Protein AF-A0A969EXT4-F1 (afdb_monomer_lite)

Structure (mmCIF, N/CA/C/O backbone):
data_AF-A0A969EXT4-F1
#
_entry.id   AF-A0A969EXT4-F1
#
loop_
_atom_site.group_PDB
_atom_site.id
_atom_site.type_symbol
_atom_site.label_atom_id
_atom_site.label_alt_id
_atom_site.label_comp_id
_atom_site.label_asym_id
_atom_site.label_entity_id
_atom_site.label_seq_id
_atom_site.pdbx_PDB_ins_code
_atom_site.Cartn_x
_atom_site.Cartn_y
_atom_site.Cartn_z
_atom_site.occupancy
_atom_site.B_iso_or_equiv
_atom_site.auth_seq_id
_atom_site.auth_comp_id
_atom_site.auth_asym_id
_atom_site.auth_atom_id
_atom_site.pdbx_PDB_model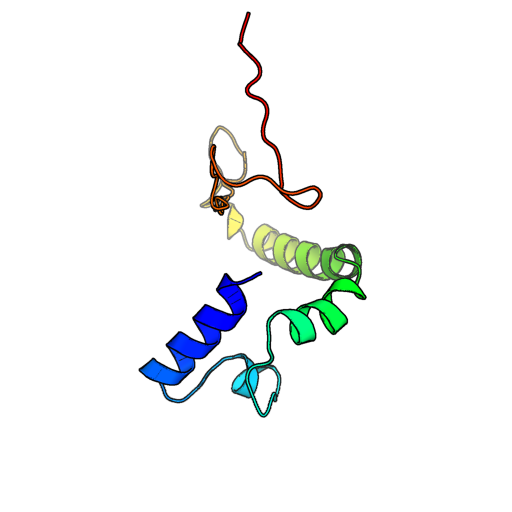_num
ATOM 1 N N . MET A 1 1 ? 5.743 5.773 -8.368 1.00 55.06 1 MET A N 1
ATOM 2 C CA . MET A 1 1 ? 6.259 4.967 -7.244 1.00 55.06 1 MET A CA 1
ATOM 3 C C . MET A 1 1 ? 7.791 5.013 -7.133 1.00 55.06 1 MET A C 1
ATOM 5 O O . MET A 1 1 ? 8.429 3.986 -7.299 1.00 55.06 1 MET A O 1
ATOM 9 N N . PRO A 1 2 ? 8.421 6.160 -6.831 1.00 60.47 2 PRO A N 1
ATOM 10 C CA . PRO A 1 2 ? 9.878 6.210 -6.638 1.00 60.47 2 PRO A CA 1
ATOM 11 C C . PRO A 1 2 ? 10.316 5.630 -5.279 1.00 60.47 2 PRO A C 1
ATOM 13 O O . PRO A 1 2 ? 11.383 5.036 -5.167 1.00 60.47 2 PRO A O 1
ATOM 16 N N . ILE A 1 3 ? 9.463 5.774 -4.259 1.00 70.44 3 ILE A N 1
ATOM 17 C CA . ILE A 1 3 ? 9.794 5.517 -2.849 1.00 70.44 3 ILE A CA 1
ATOM 18 C C . ILE A 1 3 ? 10.070 4.034 -2.577 1.00 70.44 3 ILE A C 1
ATOM 20 O O . ILE A 1 3 ? 11.004 3.714 -1.851 1.00 70.44 3 ILE A O 1
ATOM 24 N N . ILE A 1 4 ? 9.314 3.121 -3.200 1.00 81.31 4 ILE A N 1
ATOM 25 C CA . ILE A 1 4 ? 9.470 1.675 -2.974 1.00 81.31 4 ILE A CA 1
ATOM 26 C C . ILE A 1 4 ? 10.873 1.213 -3.371 1.00 81.31 4 ILE A C 1
ATOM 28 O O . ILE A 1 4 ? 11.546 0.557 -2.580 1.00 81.31 4 ILE A O 1
ATOM 32 N N . LEU A 1 5 ? 11.326 1.559 -4.580 1.00 87.62 5 LEU A N 1
ATOM 33 C CA . LEU A 1 5 ? 12.633 1.124 -5.074 1.00 87.62 5 LEU A CA 1
ATOM 34 C C . LEU A 1 5 ? 13.779 1.799 -4.332 1.00 87.62 5 LEU A C 1
ATOM 36 O O . LEU A 1 5 ? 14.782 1.149 -4.044 1.00 87.62 5 LEU A O 1
ATOM 40 N N . GLU A 1 6 ? 13.625 3.078 -4.000 1.00 87.25 6 GLU A N 1
ATOM 41 C CA . GLU A 1 6 ? 14.651 3.800 -3.259 1.00 87.25 6 GLU A CA 1
ATOM 42 C C . GLU A 1 6 ? 14.834 3.227 -1.852 1.00 87.25 6 GLU A C 1
ATOM 44 O O . GLU A 1 6 ? 15.959 2.971 -1.427 1.00 87.25 6 GLU A O 1
ATOM 49 N N . HIS A 1 7 ? 13.737 2.879 -1.181 1.00 88.00 7 HIS A N 1
ATOM 50 C CA . HIS A 1 7 ? 13.789 2.170 0.091 1.00 88.00 7 HIS A CA 1
ATOM 51 C C . HIS A 1 7 ? 14.536 0.826 -0.022 1.00 88.00 7 HIS A C 1
ATOM 53 O O . HIS A 1 7 ? 15.375 0.517 0.824 1.00 88.00 7 HIS A O 1
ATOM 59 N N . GLN A 1 8 ? 14.312 0.041 -1.090 1.00 91.75 8 GLN A N 1
ATOM 60 C CA . GLN A 1 8 ? 15.066 -1.207 -1.308 1.00 91.75 8 GLN A CA 1
ATOM 61 C C . GLN A 1 8 ? 16.571 -0.959 -1.485 1.00 91.75 8 GLN A C 1
ATOM 63 O O . GLN A 1 8 ? 17.380 -1.707 -0.933 1.00 91.75 8 GLN A O 1
ATOM 68 N N . ARG A 1 9 ? 16.964 0.088 -2.223 1.00 91.75 9 ARG A N 1
ATOM 69 C CA . ARG A 1 9 ? 18.381 0.449 -2.420 1.00 91.75 9 ARG A CA 1
ATOM 70 C C . ARG A 1 9 ? 19.036 0.906 -1.125 1.00 91.75 9 ARG A C 1
ATOM 72 O O . ARG A 1 9 ? 20.162 0.506 -0.838 1.00 91.75 9 ARG A O 1
ATOM 79 N N . GLN A 1 10 ? 18.327 1.698 -0.326 1.00 92.69 10 GLN A N 1
ATOM 80 C CA . GLN A 1 10 ? 18.816 2.141 0.975 1.00 92.69 10 GLN A CA 1
ATOM 81 C C . GLN A 1 10 ? 19.003 0.968 1.939 1.00 92.69 10 GLN A C 1
ATOM 83 O O . GLN A 1 10 ? 20.049 0.887 2.582 1.00 92.69 10 GLN A O 1
ATOM 88 N N . MET A 1 11 ? 18.049 0.031 2.003 1.00 92.12 11 MET A N 1
ATOM 89 C CA . MET A 1 11 ? 18.214 -1.199 2.788 1.00 92.12 11 MET A CA 1
ATOM 90 C C . MET A 1 11 ? 19.414 -2.015 2.301 1.00 92.12 11 MET A C 1
ATOM 92 O O . MET A 1 11 ? 20.252 -2.397 3.115 1.00 92.12 11 MET A O 1
ATOM 96 N N . GLN A 1 12 ? 19.565 -2.193 0.983 1.00 93.50 12 GLN A N 1
ATOM 97 C CA . GLN A 1 12 ? 20.707 -2.907 0.409 1.00 93.50 12 GLN A CA 1
ATOM 98 C C . GLN A 1 12 ? 22.043 -2.261 0.800 1.00 93.50 12 GLN A C 1
ATOM 100 O O . GLN A 1 12 ? 22.970 -2.969 1.179 1.00 93.50 12 GLN A O 1
ATOM 105 N N . SER A 1 13 ? 22.138 -0.931 0.736 1.00 93.31 13 SER A N 1
ATOM 106 C CA . SER A 1 13 ? 23.347 -0.183 1.100 1.00 93.31 13 SER A CA 1
ATOM 107 C C . SER A 1 13 ? 23.660 -0.276 2.598 1.00 93.31 13 SER A C 1
ATOM 109 O O . SER A 1 13 ? 24.801 -0.511 2.984 1.00 93.31 13 SER A O 1
ATOM 111 N N . ARG A 1 14 ? 22.640 -0.150 3.458 1.00 94.19 14 ARG A N 1
ATOM 112 C CA . ARG A 1 14 ? 22.819 -0.126 4.919 1.00 94.19 14 ARG A CA 1
ATOM 113 C C . ARG A 1 14 ? 22.996 -1.509 5.545 1.00 94.19 14 ARG A C 1
ATOM 115 O O . ARG A 1 14 ? 23.665 -1.623 6.564 1.00 94.19 14 ARG A O 1
ATOM 122 N N . GLN A 1 15 ? 22.353 -2.534 4.991 1.00 92.06 15 GLN A N 1
ATOM 123 C CA . GLN A 1 15 ? 22.203 -3.849 5.631 1.00 92.06 15 GLN A CA 1
ATOM 124 C C . GLN A 1 15 ? 22.689 -5.011 4.751 1.00 92.06 15 GLN A C 1
ATOM 126 O O . GLN A 1 15 ? 22.641 -6.165 5.175 1.00 92.06 15 GLN A O 1
ATOM 131 N N . GLY A 1 16 ? 23.119 -4.744 3.512 1.00 91.00 16 GLY A N 1
ATOM 132 C CA . GLY A 1 16 ? 23.538 -5.773 2.552 1.00 91.00 16 GLY A CA 1
ATOM 133 C C . GLY A 1 16 ? 22.398 -6.660 2.036 1.00 91.00 16 GLY A C 1
ATOM 134 O O . GLY A 1 16 ? 22.644 -7.582 1.256 1.00 91.00 16 GLY A O 1
ATOM 135 N N . LYS A 1 17 ? 21.157 -6.400 2.461 1.00 90.88 17 LYS A N 1
ATOM 136 C CA . LYS A 1 17 ? 19.954 -7.163 2.118 1.00 90.88 17 LYS A CA 1
ATOM 137 C C . LYS A 1 17 ? 18.781 -6.221 1.873 1.00 90.88 17 LYS A C 1
ATOM 139 O O . LYS A 1 17 ? 18.787 -5.076 2.320 1.00 90.88 17 LYS A O 1
ATOM 144 N N . ASN A 1 18 ? 17.771 -6.705 1.160 1.00 93.25 18 ASN A N 1
ATOM 145 C CA . ASN A 1 18 ? 16.552 -5.958 0.880 1.00 93.25 18 ASN A CA 1
ATOM 146 C C . ASN A 1 18 ? 15.349 -6.911 0.767 1.00 93.25 18 ASN A C 1
ATOM 148 O O . ASN A 1 18 ? 15.505 -8.121 0.598 1.00 93.25 18 ASN A O 1
ATOM 152 N N . ASN A 1 19 ? 14.137 -6.364 0.831 1.00 91.12 19 ASN A N 1
ATOM 153 C CA . ASN A 1 19 ? 12.913 -7.161 0.764 1.00 91.12 19 ASN A CA 1
ATOM 154 C C . ASN A 1 19 ? 12.681 -7.741 -0.635 1.00 91.12 19 ASN A C 1
ATOM 156 O O . ASN A 1 19 ? 12.115 -8.826 -0.740 1.00 91.12 19 ASN A O 1
ATOM 160 N N . ALA A 1 20 ? 13.127 -7.058 -1.698 1.00 89.50 20 ALA A N 1
ATOM 161 C CA . ALA A 1 20 ? 13.024 -7.565 -3.068 1.00 89.50 20 ALA A CA 1
ATOM 162 C C . ALA A 1 20 ? 13.682 -8.949 -3.195 1.00 89.50 20 ALA A C 1
ATOM 164 O O . ALA A 1 20 ? 13.069 -9.871 -3.729 1.00 89.50 20 ALA A O 1
ATOM 165 N N . SER A 1 21 ? 14.878 -9.131 -2.634 1.00 90.19 21 SER A N 1
ATOM 166 C CA . SER A 1 21 ? 15.555 -10.427 -2.631 1.00 90.19 21 SER A CA 1
ATOM 167 C C . SER A 1 21 ? 15.028 -11.376 -1.556 1.00 90.19 21 SER A C 1
ATOM 169 O O . SER A 1 21 ? 14.774 -12.540 -1.856 1.00 90.19 21 SER A O 1
ATOM 171 N N . GLN A 1 22 ? 14.829 -10.908 -0.320 1.00 92.00 22 GLN A N 1
ATOM 172 C CA . GLN A 1 22 ? 14.494 -11.796 0.800 1.00 92.00 22 GLN A CA 1
ATOM 173 C C . GLN A 1 22 ? 13.047 -12.293 0.802 1.00 92.00 22 GLN A C 1
ATOM 175 O O . GLN A 1 22 ? 12.814 -13.455 1.118 1.00 92.00 22 GLN A O 1
ATOM 180 N N . LEU A 1 23 ? 12.084 -11.423 0.495 1.00 91.81 23 LEU A N 1
ATOM 181 C CA . LEU A 1 23 ? 10.660 -11.768 0.537 1.00 91.81 23 LEU A CA 1
ATOM 182 C C . LEU A 1 23 ? 10.156 -12.250 -0.821 1.00 91.81 23 LEU A C 1
ATOM 184 O O . LEU A 1 23 ? 9.294 -13.119 -0.879 1.00 91.81 23 LEU A O 1
ATOM 188 N N . PHE A 1 24 ? 10.693 -11.685 -1.905 1.00 88.75 24 PHE A N 1
ATOM 189 C CA . PHE A 1 24 ? 10.171 -11.907 -3.255 1.00 88.75 24 PHE A CA 1
ATOM 190 C C . PHE A 1 24 ? 11.132 -12.674 -4.173 1.00 88.75 24 PHE A C 1
ATOM 192 O O . PHE A 1 24 ? 10.808 -12.905 -5.335 1.00 88.75 24 PHE A O 1
ATOM 199 N N . GLY A 1 25 ? 12.314 -13.072 -3.684 1.00 89.88 25 GLY A N 1
ATOM 200 C CA . GLY A 1 25 ? 13.272 -13.877 -4.450 1.00 89.88 25 GLY A CA 1
ATOM 201 C C . GLY A 1 25 ? 13.871 -13.165 -5.668 1.00 89.88 25 GLY A C 1
ATOM 202 O O . GLY A 1 25 ? 14.418 -13.815 -6.562 1.00 89.88 25 GLY A O 1
ATOM 203 N N . LEU A 1 26 ? 13.772 -11.835 -5.738 1.00 90.06 26 LEU A N 1
ATOM 204 C CA . LEU A 1 26 ? 14.288 -11.067 -6.864 1.00 90.06 26 LEU A CA 1
ATOM 205 C C . LEU A 1 26 ? 15.817 -11.029 -6.820 1.00 90.06 26 LEU A C 1
ATOM 207 O O . LEU A 1 26 ? 16.426 -10.645 -5.822 1.00 90.06 26 LEU A O 1
ATOM 211 N N . LYS A 1 27 ? 16.451 -11.388 -7.941 1.00 89.31 27 LYS A N 1
ATOM 212 C CA . LYS A 1 27 ? 17.918 -11.368 -8.073 1.00 89.31 27 LYS A CA 1
ATOM 213 C C . LYS A 1 27 ? 18.488 -9.950 -8.076 1.00 89.31 27 LYS A C 1
ATOM 215 O O . LYS A 1 27 ? 19.618 -9.745 -7.649 1.00 89.31 27 LYS A O 1
ATOM 220 N N . GLN A 1 28 ? 17.729 -8.987 -8.593 1.00 89.00 28 GLN A N 1
ATOM 221 C CA . GLN A 1 28 ? 18.122 -7.584 -8.693 1.00 89.00 28 GLN A CA 1
ATOM 222 C C . GLN A 1 28 ? 16.908 -6.687 -8.449 1.00 89.00 28 GLN A C 1
ATOM 224 O O . GLN A 1 28 ? 15.779 -7.062 -8.765 1.00 89.00 28 GLN A O 1
ATOM 229 N N . ILE A 1 29 ? 17.147 -5.492 -7.905 1.00 89.31 29 ILE A N 1
ATOM 230 C CA . ILE A 1 29 ? 16.103 -4.477 -7.733 1.00 89.31 29 ILE A CA 1
ATOM 231 C C . ILE A 1 29 ? 15.723 -3.956 -9.133 1.00 89.31 29 ILE A C 1
ATOM 233 O O . ILE A 1 29 ? 16.601 -3.433 -9.825 1.00 89.31 29 ILE A O 1
ATOM 237 N N . PRO A 1 30 ? 14.457 -4.088 -9.577 1.00 88.62 30 PRO A N 1
ATOM 238 C CA . PRO A 1 30 ? 14.048 -3.668 -10.917 1.00 88.62 30 PRO A CA 1
ATOM 239 C C . PRO A 1 30 ? 14.077 -2.140 -11.067 1.00 88.62 30 PRO A C 1
ATOM 241 O O . PRO A 1 30 ? 14.199 -1.399 -10.093 1.00 88.62 30 PRO A O 1
ATOM 244 N N . THR A 1 31 ? 13.939 -1.642 -12.299 1.00 88.31 31 THR A N 1
ATOM 245 C CA . THR A 1 31 ? 13.723 -0.208 -12.551 1.00 88.31 31 THR A CA 1
ATOM 246 C C . THR A 1 31 ? 12.265 0.177 -12.296 1.00 88.31 31 THR A C 1
ATOM 248 O O . THR A 1 31 ? 11.378 -0.675 -12.306 1.00 88.31 31 THR A O 1
ATOM 251 N N . ASN A 1 32 ? 11.994 1.477 -12.121 1.00 86.88 32 ASN A N 1
ATOM 252 C CA . ASN A 1 32 ? 10.621 1.979 -11.965 1.00 86.88 32 ASN A CA 1
ATOM 253 C C . ASN A 1 32 ? 9.713 1.552 -13.129 1.00 86.88 32 ASN A C 1
ATOM 255 O O . ASN A 1 32 ? 8.565 1.187 -12.901 1.00 86.88 32 ASN A O 1
ATOM 259 N N . ASN A 1 33 ? 10.231 1.574 -14.360 1.00 87.94 33 ASN A N 1
ATOM 260 C CA . ASN A 1 33 ? 9.466 1.194 -15.546 1.00 87.94 33 ASN A CA 1
ATOM 261 C C . ASN A 1 33 ? 9.158 -0.304 -15.558 1.00 87.94 33 ASN A C 1
ATOM 263 O O . ASN A 1 33 ? 8.026 -0.682 -15.817 1.00 87.94 33 ASN A O 1
ATOM 267 N N . GLN A 1 34 ? 10.130 -1.155 -15.218 1.00 89.06 34 GLN A N 1
ATOM 268 C CA . GLN A 1 34 ? 9.891 -2.599 -15.143 1.00 89.06 34 GLN A CA 1
ATOM 269 C C . GLN A 1 34 ? 8.893 -2.958 -14.041 1.00 89.06 34 GLN A C 1
ATOM 271 O O . GLN A 1 34 ? 8.029 -3.803 -14.246 1.00 89.06 34 GLN A O 1
ATOM 276 N N . LEU A 1 35 ? 8.964 -2.273 -12.896 1.00 87.56 35 LEU A N 1
ATOM 277 C CA . LEU A 1 35 ? 7.998 -2.458 -11.819 1.00 87.56 35 LEU A CA 1
ATOM 278 C C . LEU A 1 35 ? 6.576 -2.086 -12.275 1.00 87.56 35 LEU A C 1
ATOM 280 O O . LEU A 1 35 ? 5.654 -2.867 -12.070 1.00 87.56 35 LEU A O 1
ATOM 284 N N . ARG A 1 36 ? 6.410 -0.933 -12.935 1.00 87.19 36 ARG A N 1
ATOM 285 C CA . ARG A 1 36 ? 5.121 -0.471 -13.481 1.00 87.19 36 ARG A CA 1
ATOM 286 C C . ARG A 1 36 ? 4.565 -1.390 -14.556 1.00 87.19 36 ARG A C 1
ATOM 288 O O . ARG A 1 36 ? 3.410 -1.775 -14.472 1.00 87.19 36 ARG A O 1
ATOM 295 N N . ASN A 1 37 ? 5.403 -1.819 -15.499 1.00 90.69 37 ASN A N 1
ATOM 296 C CA . ASN A 1 37 ? 4.996 -2.730 -16.567 1.00 90.69 37 ASN A CA 1
ATOM 297 C C . ASN A 1 37 ? 4.331 -4.000 -16.032 1.00 90.69 37 ASN A C 1
ATOM 299 O O . ASN A 1 37 ? 3.501 -4.569 -16.725 1.00 90.69 37 ASN A O 1
ATOM 303 N N . ILE A 1 38 ? 4.702 -4.452 -14.833 1.00 88.50 38 ILE A N 1
ATOM 304 C CA . ILE A 1 38 ? 4.117 -5.630 -14.194 1.00 88.50 38 ILE A CA 1
ATOM 305 C C . ILE A 1 38 ? 2.944 -5.230 -13.294 1.00 88.50 38 ILE A C 1
ATOM 307 O O . ILE A 1 38 ? 1.858 -5.787 -13.425 1.00 88.50 38 ILE A O 1
ATOM 311 N N . LEU A 1 39 ? 3.148 -4.277 -12.378 1.00 87.31 39 LEU A N 1
ATOM 312 C CA . LEU A 1 39 ? 2.151 -3.937 -11.359 1.00 87.31 39 LEU A CA 1
ATOM 313 C C . LEU A 1 39 ? 0.918 -3.241 -11.934 1.00 87.31 39 LEU A C 1
ATOM 315 O O . LEU A 1 39 ? -0.179 -3.502 -11.455 1.00 87.31 39 LEU A O 1
ATOM 319 N N . ASP A 1 40 ? 1.072 -2.413 -12.968 1.00 88.81 40 ASP A N 1
ATOM 320 C CA . ASP A 1 40 ? -0.048 -1.674 -13.562 1.00 88.81 40 ASP A CA 1
ATOM 321 C C . ASP A 1 40 ? -1.022 -2.614 -14.303 1.00 88.81 40 ASP A C 1
ATOM 323 O O . ASP A 1 40 ? -2.162 -2.241 -14.566 1.00 88.81 40 ASP A O 1
ATOM 327 N N . GLN A 1 41 ? -0.612 -3.857 -14.599 1.00 90.88 41 GLN A N 1
ATOM 328 C CA . GLN A 1 41 ? -1.502 -4.892 -15.143 1.00 90.88 41 GLN A CA 1
ATOM 329 C C . GLN A 1 41 ? -2.409 -5.522 -14.075 1.00 90.88 41 GLN A C 1
ATOM 331 O O . GLN A 1 41 ? -3.391 -6.186 -14.410 1.00 90.88 41 GLN A O 1
ATOM 336 N N . VAL A 1 42 ? -2.087 -5.347 -12.791 1.00 89.62 42 VAL A N 1
ATOM 337 C CA . VAL A 1 42 ? -2.833 -5.936 -11.680 1.00 89.62 42 VAL A CA 1
ATOM 338 C C . VAL A 1 42 ? -3.766 -4.883 -11.099 1.00 89.62 42 VAL A C 1
ATOM 340 O O . VAL A 1 42 ? -3.337 -3.864 -10.563 1.00 89.62 42 VAL A O 1
ATOM 343 N N . SER A 1 43 ? -5.071 -5.144 -11.173 1.00 90.75 43 SER A N 1
ATOM 344 C CA . SER A 1 43 ? -6.067 -4.265 -10.561 1.00 90.75 43 SER A CA 1
ATOM 345 C C . SER A 1 43 ? -5.884 -4.211 -9.046 1.00 90.75 43 SER A C 1
ATOM 347 O O . SER A 1 43 ? -5.916 -5.241 -8.380 1.00 90.75 43 SER A O 1
ATOM 349 N N . ALA A 1 44 ? -5.793 -3.007 -8.476 1.00 88.44 44 ALA A N 1
ATOM 350 C CA . ALA A 1 44 ? -5.709 -2.825 -7.026 1.00 88.44 44 ALA A CA 1
ATOM 351 C C . ALA A 1 44 ? -6.888 -3.475 -6.275 1.00 88.44 44 ALA A C 1
ATOM 353 O O . ALA A 1 44 ? -6.722 -3.938 -5.147 1.00 88.44 44 ALA A O 1
ATOM 354 N N . ALA A 1 45 ? -8.058 -3.575 -6.919 1.00 93.44 45 ALA A N 1
ATOM 355 C CA . ALA A 1 45 ? -9.242 -4.204 -6.341 1.00 93.44 45 ALA A CA 1
ATOM 356 C C . ALA A 1 45 ? -9.017 -5.682 -5.983 1.00 93.44 45 ALA A C 1
ATOM 358 O O . ALA A 1 45 ? -9.638 -6.181 -5.046 1.00 93.44 45 ALA A O 1
ATOM 359 N N . SER A 1 46 ? -8.095 -6.379 -6.661 1.00 91.56 46 SER A N 1
ATOM 360 C CA . SER A 1 46 ? -7.783 -7.776 -6.335 1.00 91.56 46 SER A CA 1
ATOM 361 C C . SER A 1 46 ? -7.130 -7.936 -4.958 1.00 91.56 46 SER A C 1
ATOM 363 O O . SER A 1 46 ? -7.136 -9.031 -4.404 1.00 91.56 46 SER A O 1
ATOM 365 N N . LEU A 1 47 ? -6.567 -6.862 -4.391 1.00 89.56 47 LEU A N 1
ATOM 366 C CA . LEU A 1 47 ? -5.929 -6.868 -3.072 1.00 89.56 47 LEU A CA 1
ATOM 367 C C . LEU A 1 47 ? -6.891 -6.498 -1.934 1.00 89.56 47 LEU A C 1
ATOM 369 O O . LEU A 1 47 ? -6.552 -6.698 -0.767 1.00 89.56 47 LEU A O 1
ATOM 373 N N . PHE A 1 48 ? -8.091 -5.993 -2.240 1.00 93.06 48 PHE A N 1
ATOM 374 C CA . PHE A 1 48 ? -9.025 -5.513 -1.217 1.00 93.06 48 PHE A CA 1
ATOM 375 C C . PHE A 1 48 ? -9.492 -6.618 -0.270 1.00 93.06 48 PHE A C 1
ATOM 377 O O . PHE A 1 48 ? -9.562 -6.376 0.930 1.00 93.06 48 PHE A O 1
ATOM 384 N N . GLY A 1 49 ? -9.705 -7.841 -0.764 1.00 95.25 49 GLY A N 1
ATOM 385 C CA . GLY A 1 49 ? -10.087 -8.966 0.099 1.00 95.25 49 GLY A CA 1
ATOM 386 C C . GLY A 1 49 ? -9.019 -9.314 1.143 1.00 95.25 49 GLY A C 1
ATOM 387 O O . GLY A 1 49 ? -9.340 -9.611 2.291 1.00 95.25 49 GLY A O 1
ATOM 388 N N . VAL A 1 50 ? -7.734 -9.214 0.782 1.00 94.81 50 VAL A N 1
ATOM 389 C CA . VAL A 1 50 ? -6.627 -9.438 1.730 1.00 94.81 50 VAL A CA 1
ATOM 390 C C . VAL A 1 50 ? -6.591 -8.329 2.777 1.00 94.81 50 VAL A C 1
ATOM 392 O O . VAL A 1 50 ? -6.445 -8.609 3.966 1.00 94.81 50 VAL A O 1
ATOM 395 N N . PHE A 1 51 ? -6.749 -7.076 2.346 1.00 92.38 5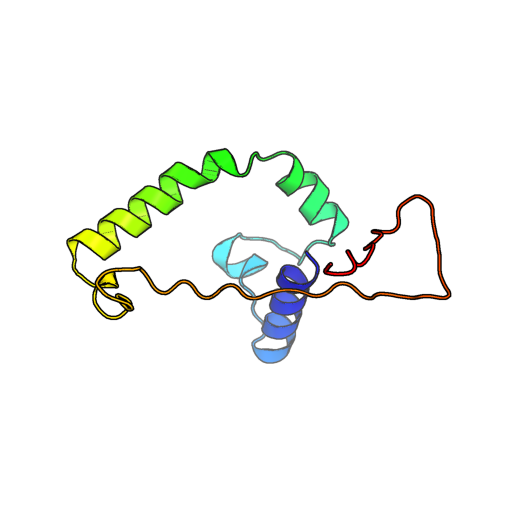1 PHE A N 1
ATOM 396 C CA . PHE A 1 51 ? -6.808 -5.936 3.257 1.00 92.38 51 PHE A CA 1
ATOM 397 C C . PHE A 1 51 ? -7.969 -6.065 4.251 1.00 92.38 51 PHE A C 1
ATOM 399 O O . PHE A 1 51 ? -7.757 -5.933 5.456 1.00 92.38 51 PHE A O 1
ATOM 406 N N . GLU A 1 52 ? -9.171 -6.377 3.762 1.00 95.12 52 GLU A N 1
ATOM 407 C CA . GLU A 1 52 ? -10.361 -6.562 4.592 1.00 95.12 52 GLU A CA 1
ATOM 408 C C . GLU A 1 52 ? -10.156 -7.683 5.611 1.00 95.12 52 GLU A C 1
ATOM 410 O O . GLU A 1 52 ? -10.422 -7.490 6.797 1.00 95.12 52 GLU A O 1
ATOM 415 N N . TRP A 1 53 ? -9.606 -8.821 5.185 1.00 97.19 53 TRP A N 1
ATOM 416 C CA . TRP A 1 53 ? -9.321 -9.933 6.087 1.00 97.19 53 TRP A CA 1
ATOM 417 C C . TRP A 1 53 ? -8.374 -9.535 7.230 1.00 97.19 53 TRP A C 1
ATOM 419 O O . TRP A 1 53 ? -8.667 -9.811 8.398 1.00 97.19 53 TRP A O 1
ATOM 429 N N . VAL A 1 54 ? -7.268 -8.842 6.927 1.00 95.94 54 VAL A N 1
ATOM 430 C CA . VAL A 1 54 ? -6.330 -8.356 7.957 1.00 95.94 54 VAL A CA 1
ATOM 431 C C . VAL A 1 54 ? -7.015 -7.355 8.886 1.00 95.94 54 VAL A C 1
ATOM 433 O O . VAL A 1 54 ? -6.883 -7.455 10.108 1.00 95.94 54 VAL A O 1
ATOM 436 N N . TYR A 1 55 ? -7.763 -6.406 8.323 1.00 94.62 55 TYR A N 1
ATOM 437 C CA . TYR A 1 55 ? -8.469 -5.386 9.090 1.00 94.62 55 TYR A CA 1
ATOM 438 C C . TYR A 1 55 ? -9.473 -6.008 10.070 1.00 94.62 55 TYR A C 1
ATOM 440 O O . TYR A 1 55 ? -9.452 -5.694 11.262 1.00 94.62 55 TYR A O 1
ATOM 448 N N . GLN A 1 56 ? -10.290 -6.956 9.601 1.00 95.88 56 GLN A N 1
ATOM 449 C CA . GLN A 1 56 ? -11.252 -7.684 10.432 1.00 95.88 56 GLN A CA 1
ATOM 450 C C . GLN A 1 56 ? -10.555 -8.481 11.541 1.00 95.88 56 GLN A C 1
ATOM 452 O O . GLN A 1 56 ? -10.990 -8.449 12.693 1.00 95.88 56 GLN A O 1
ATOM 457 N N . ALA A 1 57 ? -9.434 -9.143 11.239 1.00 97.00 57 ALA A N 1
ATOM 458 C CA . ALA A 1 57 ? -8.669 -9.887 12.237 1.00 97.00 57 ALA A CA 1
ATOM 459 C C . ALA A 1 57 ? -8.098 -8.982 13.347 1.00 97.00 57 ALA A C 1
ATOM 461 O O . ALA A 1 57 ? -8.090 -9.370 14.520 1.00 97.00 57 ALA A O 1
ATOM 462 N N . LEU A 1 58 ? -7.636 -7.777 12.999 1.00 95.50 58 LEU A N 1
ATOM 463 C CA . LEU A 1 58 ? -7.158 -6.783 13.967 1.00 95.50 58 LEU A CA 1
ATOM 464 C C . LEU A 1 58 ? -8.308 -6.194 14.794 1.00 95.50 58 LEU A C 1
ATOM 466 O O . LEU A 1 58 ? -8.173 -6.050 16.013 1.00 95.50 58 LEU A O 1
ATOM 470 N N . SER A 1 59 ? -9.439 -5.907 14.144 1.00 94.06 59 SER A N 1
ATOM 471 C CA . SER A 1 59 ? -10.657 -5.402 14.784 1.00 94.06 59 SER A CA 1
ATOM 472 C C . SER A 1 59 ? -11.199 -6.389 15.819 1.00 94.06 59 SER A C 1
ATOM 474 O O . SER A 1 59 ? -11.361 -6.038 16.989 1.00 94.06 59 SER A O 1
ATOM 476 N N . ALA A 1 60 ? -11.367 -7.659 15.435 1.00 95.50 60 ALA A N 1
ATOM 477 C CA . ALA A 1 60 ? -11.896 -8.711 16.304 1.00 95.50 60 ALA A CA 1
ATOM 478 C C . ALA A 1 60 ? -11.035 -8.944 17.556 1.00 95.50 60 ALA A C 1
ATOM 480 O O . ALA A 1 60 ? -11.553 -9.243 18.630 1.00 95.50 60 ALA A O 1
ATOM 481 N N . LYS A 1 61 ? -9.714 -8.771 17.440 1.00 96.44 61 LYS A N 1
ATOM 482 C CA . LYS A 1 61 ? -8.786 -8.868 18.574 1.00 96.44 61 LYS A CA 1
ATOM 483 C C . LYS A 1 61 ? -8.689 -7.571 19.395 1.00 96.44 61 LYS A C 1
ATOM 485 O O . LYS A 1 61 ? -7.935 -7.531 20.362 1.00 96.44 61 LYS A O 1
ATOM 490 N N . GLY A 1 62 ? -9.399 -6.510 19.007 1.00 94.75 62 GLY A N 1
ATOM 491 C CA . GLY A 1 62 ? -9.439 -5.222 19.703 1.00 94.75 62 GLY A CA 1
ATOM 492 C C . GLY A 1 62 ? -8.225 -4.315 19.480 1.00 94.75 62 GLY A C 1
ATOM 493 O O . GLY A 1 62 ? -8.116 -3.295 20.155 1.00 94.75 62 GLY A O 1
ATOM 494 N N . TRP A 1 63 ? -7.330 -4.638 18.540 1.00 95.19 63 TRP A N 1
ATOM 495 C CA . TRP A 1 63 ? -6.083 -3.883 18.319 1.00 95.19 63 TRP A CA 1
ATOM 496 C C . TRP A 1 63 ? -6.331 -2.512 17.691 1.00 95.19 63 TRP A C 1
ATOM 49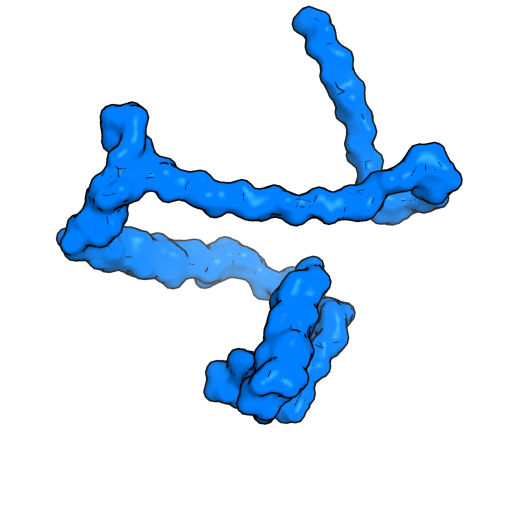8 O O . TRP A 1 63 ? -5.508 -1.614 17.817 1.00 95.19 63 TRP A O 1
ATOM 508 N N . LEU A 1 64 ? -7.473 -2.340 17.023 1.00 94.25 64 LEU A N 1
ATOM 509 C CA . LEU A 1 64 ? -7.845 -1.070 16.406 1.00 94.25 64 LEU A CA 1
ATOM 510 C C . LEU A 1 64 ? -8.409 -0.054 17.408 1.00 94.25 64 LEU A C 1
ATOM 512 O O . LEU A 1 64 ? -8.367 1.138 17.116 1.00 94.25 64 LEU A O 1
ATOM 516 N N . LYS A 1 65 ? -8.838 -0.489 18.603 1.00 93.44 65 LYS A N 1
ATOM 517 C CA . LYS A 1 65 ? -9.463 0.381 19.616 1.00 93.44 65 LYS A CA 1
ATOM 518 C C . LYS A 1 65 ? -8.547 1.499 20.102 1.00 93.44 65 LYS A C 1
ATOM 520 O O . LYS A 1 65 ? -9.011 2.597 20.375 1.00 93.44 65 LYS A O 1
ATOM 525 N N . SER A 1 66 ? -7.238 1.251 20.186 1.00 93.69 66 SER A N 1
ATOM 526 C CA . SER A 1 66 ? -6.260 2.280 20.575 1.00 93.69 66 SER A CA 1
ATOM 527 C C . SER A 1 66 ? -6.142 3.424 19.564 1.00 93.69 66 SER A C 1
ATOM 529 O O . SER A 1 66 ? -5.505 4.431 19.855 1.00 93.69 66 SER A O 1
ATOM 531 N N . TYR A 1 67 ? -6.720 3.255 18.377 1.00 93.75 67 TYR A N 1
ATOM 532 C CA . TYR A 1 67 ? -6.729 4.232 17.298 1.00 93.75 67 TYR A CA 1
ATOM 533 C C . TYR A 1 67 ? -8.124 4.831 17.080 1.00 93.75 67 TYR A C 1
ATOM 535 O O . TYR A 1 67 ? -8.310 5.574 16.121 1.00 93.75 67 TYR A O 1
ATOM 543 N N . GLU A 1 68 ? -9.103 4.539 17.940 1.00 94.69 68 GLU A N 1
ATOM 544 C CA . GLU A 1 68 ? -10.392 5.224 17.916 1.00 94.69 68 GLU A CA 1
ATOM 545 C C . GLU A 1 68 ? -10.252 6.615 18.545 1.00 94.69 68 GLU A C 1
ATOM 547 O O . GLU A 1 68 ? -9.841 6.780 19.694 1.00 94.69 68 GLU A O 1
ATOM 552 N N . VAL A 1 69 ? -10.608 7.635 17.777 1.00 94.06 69 VAL A N 1
ATOM 553 C CA . VAL A 1 69 ? -10.623 9.044 18.173 1.00 94.06 69 VAL A CA 1
ATOM 554 C C . VAL A 1 69 ? -11.985 9.645 17.825 1.00 94.06 69 VAL A C 1
ATOM 556 O O . VAL A 1 69 ? -12.802 9.005 17.171 1.00 94.06 69 VAL A O 1
ATOM 559 N N . LEU A 1 70 ? -12.270 10.869 18.276 1.00 93.06 70 LEU A N 1
ATOM 560 C CA . LEU A 1 70 ? -13.470 11.622 17.867 1.00 93.06 70 LEU A CA 1
ATOM 561 C C . LEU A 1 70 ? -14.799 10.840 18.003 1.00 93.06 70 LEU A C 1
ATOM 563 O O . LEU A 1 70 ? -15.679 10.944 17.154 1.00 93.06 70 LEU A O 1
ATOM 567 N N . GLY A 1 71 ? -14.946 10.048 19.071 1.00 88.56 71 GLY A N 1
ATOM 568 C CA . GLY A 1 71 ? -16.181 9.302 19.341 1.00 88.56 71 GLY A CA 1
ATOM 569 C C . GLY A 1 71 ? -16.355 8.027 18.508 1.00 88.56 71 GLY A C 1
ATOM 570 O O . GLY A 1 71 ? -17.469 7.730 18.090 1.00 88.56 71 GLY A O 1
ATOM 571 N N . GLY A 1 72 ? -15.272 7.278 18.274 1.00 89.06 72 GLY A N 1
ATOM 572 C CA . GLY A 1 72 ? -15.310 5.977 17.587 1.00 89.06 72 GLY A CA 1
ATOM 573 C C . GLY A 1 72 ? -14.887 6.026 16.116 1.00 89.06 72 GLY A C 1
ATOM 574 O O . GLY A 1 72 ? -15.088 5.064 15.381 1.00 89.06 72 GLY A O 1
ATOM 575 N N . GLN A 1 73 ? -14.304 7.137 15.661 1.00 91.25 73 GLN A N 1
ATOM 576 C CA . GLN A 1 73 ? -13.702 7.228 14.335 1.00 91.25 73 GLN A CA 1
ATOM 577 C C . GLN A 1 73 ? -12.300 6.619 14.339 1.00 91.25 73 GLN A C 1
ATOM 579 O O . GLN A 1 73 ? -11.491 6.906 15.217 1.00 91.25 73 GLN A O 1
ATOM 584 N N . GLN A 1 74 ? -11.982 5.823 13.322 1.00 92.88 74 GLN A N 1
ATOM 585 C CA . GLN A 1 74 ? -10.651 5.244 13.178 1.00 92.88 74 GLN A CA 1
ATOM 586 C C . GLN A 1 74 ? -9.636 6.310 12.736 1.00 92.88 74 GLN A C 1
ATOM 588 O O . GLN A 1 74 ? -9.795 6.927 11.681 1.00 92.88 74 GLN A O 1
ATOM 593 N N . LEU A 1 75 ? -8.554 6.485 13.495 1.00 92.81 75 LEU A N 1
ATOM 594 C CA . LEU A 1 75 ? -7.413 7.302 13.092 1.00 92.81 75 LEU A CA 1
ATOM 595 C C . LEU A 1 75 ? -6.673 6.619 11.935 1.00 92.81 75 LEU A C 1
ATOM 597 O O . LEU A 1 75 ? -6.124 5.526 12.090 1.00 92.81 75 LEU A O 1
ATOM 601 N N . VAL A 1 76 ? -6.624 7.289 10.784 1.00 89.25 76 VAL A N 1
ATOM 602 C CA . VAL A 1 76 ? -5.882 6.840 9.601 1.00 89.25 76 VAL A CA 1
ATOM 603 C C . VAL A 1 76 ? -4.817 7.877 9.267 1.00 89.25 76 VAL A C 1
ATOM 605 O O . VAL A 1 76 ? -5.127 9.026 8.961 1.00 89.25 76 VAL A O 1
ATOM 608 N N . GLY A 1 77 ? -3.549 7.466 9.318 1.00 87.44 77 GLY A N 1
ATOM 609 C CA . GLY A 1 77 ? -2.443 8.278 8.824 1.00 87.44 77 GLY A CA 1
ATOM 610 C C . GLY A 1 77 ? -2.411 8.242 7.299 1.00 87.44 77 GLY A C 1
ATOM 611 O O . GLY A 1 77 ? -2.192 7.183 6.715 1.00 87.44 77 GLY A O 1
ATOM 612 N N . LEU A 1 78 ? -2.625 9.389 6.659 1.00 79.50 78 LEU A N 1
ATOM 613 C CA . LEU A 1 78 ? -2.437 9.557 5.221 1.00 79.50 78 LEU A CA 1
ATOM 614 C C . LEU A 1 78 ? -1.135 10.323 4.999 1.00 79.50 78 LEU A C 1
ATOM 616 O O . LEU A 1 78 ? -1.070 11.520 5.269 1.00 79.50 78 LEU A O 1
ATOM 620 N N . ASP A 1 79 ? -0.101 9.631 4.527 1.00 74.56 79 ASP A N 1
ATOM 621 C CA . ASP A 1 79 ? 1.130 10.288 4.097 1.00 74.56 79 ASP A CA 1
ATOM 622 C C . ASP A 1 79 ? 0.950 10.814 2.667 1.00 74.56 79 ASP A C 1
ATOM 624 O O . ASP A 1 79 ? 0.700 10.054 1.725 1.00 74.56 79 ASP A O 1
ATOM 628 N N . GLY A 1 80 ? 1.000 12.136 2.519 1.00 62.66 80 GLY A N 1
ATOM 629 C CA . GLY A 1 80 ? 0.849 12.817 1.242 1.00 62.66 80 GLY A CA 1
ATOM 630 C C . GLY A 1 80 ? 2.203 12.979 0.567 1.00 62.66 80 GLY A C 1
ATOM 631 O O . GLY A 1 80 ? 3.040 13.746 1.029 1.00 62.66 80 GLY A O 1
ATOM 632 N N . VAL A 1 81 ? 2.408 12.312 -0.567 1.00 66.00 81 VAL A N 1
ATOM 633 C CA . VAL A 1 81 ? 3.579 12.569 -1.413 1.00 66.00 81 VAL A CA 1
ATOM 634 C C . VAL A 1 81 ? 3.291 13.760 -2.324 1.00 66.00 81 VAL A C 1
ATOM 636 O O . VAL A 1 81 ? 2.366 13.726 -3.136 1.00 66.00 81 VAL A O 1
ATOM 639 N N . GLU A 1 82 ? 4.068 14.832 -2.189 1.00 59.34 82 GLU A N 1
ATOM 640 C CA . GLU A 1 82 ? 3.975 15.981 -3.089 1.00 59.34 82 GLU A CA 1
ATOM 641 C C . GLU A 1 82 ? 4.838 15.746 -4.337 1.00 59.34 82 GLU A C 1
ATOM 643 O O . GLU A 1 82 ? 5.976 15.277 -4.263 1.00 59.34 82 GLU A O 1
ATOM 648 N N . TYR A 1 83 ? 4.284 16.052 -5.509 1.00 66.38 83 TYR A N 1
ATOM 649 C CA . TYR A 1 83 ? 5.037 16.054 -6.758 1.00 66.38 83 TYR A CA 1
ATOM 650 C C . TYR A 1 83 ? 5.763 17.389 -6.925 1.00 66.38 83 TYR A C 1
ATOM 652 O O . TYR A 1 83 ? 5.244 18.440 -6.556 1.00 66.38 83 TYR A O 1
ATOM 660 N N . PHE A 1 84 ? 6.950 17.360 -7.535 1.00 70.75 84 PHE A N 1
ATOM 661 C CA . PHE A 1 84 ? 7.654 18.579 -7.922 1.00 70.75 84 PHE A CA 1
ATOM 662 C C . PHE A 1 84 ? 6.759 19.439 -8.826 1.00 70.75 84 PHE A C 1
ATOM 664 O O . PHE A 1 84 ? 6.338 18.996 -9.893 1.00 70.75 84 PHE A O 1
ATOM 671 N N . SER A 1 85 ? 6.482 20.666 -8.389 1.00 76.38 85 SER A N 1
ATOM 672 C CA . SER A 1 85 ? 5.686 21.642 -9.128 1.00 76.38 85 SER A CA 1
ATOM 673 C C . SER A 1 85 ? 6.592 22.761 -9.629 1.00 76.38 85 SER A C 1
ATOM 675 O O . SER A 1 85 ? 7.337 23.367 -8.856 1.00 76.38 85 SER A O 1
ATOM 677 N N . SER A 1 86 ? 6.535 23.045 -10.929 1.00 78.69 86 SER A N 1
ATOM 678 C CA . SER A 1 86 ? 7.259 24.151 -11.552 1.00 78.69 86 SER A CA 1
ATOM 679 C C . SER A 1 86 ? 6.277 25.092 -12.227 1.00 78.69 86 SER A C 1
ATOM 681 O O . SER A 1 86 ? 5.397 24.661 -12.959 1.00 78.69 86 SER A O 1
ATOM 683 N N . LYS A 1 87 ? 6.465 26.399 -12.026 1.00 81.69 87 LYS A N 1
ATOM 684 C CA . LYS A 1 87 ? 5.743 27.435 -12.783 1.00 81.69 87 LYS A CA 1
ATOM 685 C C . LYS A 1 87 ? 6.405 27.763 -14.126 1.00 81.69 87 LYS A C 1
ATOM 687 O O . LYS A 1 87 ? 5.869 28.564 -14.879 1.00 81.69 87 LYS A O 1
ATOM 692 N N . LYS A 1 88 ? 7.611 27.239 -14.372 1.00 84.56 88 LYS A N 1
ATOM 693 C CA . LYS A 1 88 ? 8.446 27.586 -15.536 1.00 84.56 88 LYS A CA 1
ATOM 694 C C . LYS A 1 88 ? 8.565 26.454 -16.552 1.00 84.56 88 LYS A C 1
ATOM 696 O O . LYS A 1 88 ? 8.842 26.725 -17.711 1.00 84.56 88 LYS A O 1
ATOM 701 N N . LEU A 1 89 ? 8.442 25.207 -16.101 1.00 80.38 89 LEU A N 1
ATOM 702 C CA . LEU A 1 89 ? 8.562 24.020 -16.942 1.00 80.38 89 LEU A CA 1
ATOM 703 C C . LEU A 1 89 ? 7.163 23.449 -17.139 1.00 80.38 89 LEU A C 1
ATOM 705 O O . LEU A 1 89 ? 6.516 23.109 -16.152 1.00 80.38 89 LEU A O 1
ATOM 709 N N . ASP A 1 90 ? 6.734 23.375 -18.395 1.00 83.00 90 ASP A N 1
ATOM 710 C CA . ASP A 1 90 ? 5.395 22.960 -18.799 1.00 83.00 90 ASP A CA 1
ATOM 711 C C . ASP A 1 90 ? 5.479 21.928 -19.928 1.00 83.00 90 ASP A C 1
ATOM 713 O O . ASP A 1 90 ? 6.336 22.038 -20.811 1.00 83.00 90 ASP A O 1
ATOM 717 N N . CYS A 1 91 ? 4.634 20.900 -19.874 1.00 82.94 91 CYS A N 1
ATOM 718 C CA . CYS A 1 91 ? 4.580 19.848 -20.881 1.00 82.94 91 CYS A CA 1
ATOM 719 C C . CYS A 1 91 ? 3.169 19.246 -20.970 1.00 82.94 91 CYS A C 1
ATOM 721 O O . CYS A 1 91 ? 2.478 19.214 -19.956 1.00 82.94 91 CYS A O 1
ATOM 723 N N . PRO A 1 92 ? 2.750 18.689 -22.123 1.00 82.81 92 PRO A N 1
ATOM 724 C CA . PRO A 1 92 ? 1.409 18.105 -22.269 1.00 82.81 92 PRO A CA 1
ATOM 725 C C . PRO A 1 92 ? 1.089 16.974 -21.276 1.00 82.81 92 PRO A C 1
ATOM 727 O O . PRO A 1 92 ? -0.063 16.779 -20.914 1.00 82.81 92 PRO A O 1
ATOM 730 N N . GLU A 1 93 ? 2.113 16.249 -20.818 1.00 82.56 93 GLU A N 1
ATOM 731 C CA . GLU A 1 93 ? 1.995 15.122 -19.877 1.00 82.56 93 GLU A CA 1
ATOM 732 C C . GLU A 1 93 ? 2.155 15.543 -18.404 1.00 82.56 93 GLU A C 1
ATOM 734 O O . GLU A 1 93 ? 2.184 14.708 -17.494 1.00 82.56 93 GLU A O 1
ATOM 739 N N . CYS A 1 94 ? 2.344 16.836 -18.146 1.00 82.25 94 CYS A N 1
ATOM 740 C CA . CYS A 1 94 ? 2.601 17.355 -16.814 1.00 82.25 94 CYS A CA 1
ATOM 741 C C . CYS A 1 94 ? 1.287 17.439 -16.016 1.00 82.25 94 CYS A C 1
ATOM 743 O O . CYS A 1 94 ? 0.224 17.763 -16.536 1.00 82.25 94 CYS A O 1
ATOM 745 N N . SER A 1 95 ? 1.341 17.150 -14.712 1.00 79.50 95 SER A N 1
ATOM 746 C CA . SER A 1 95 ? 0.163 17.279 -13.846 1.00 79.50 95 SER A CA 1
ATOM 747 C C . SER A 1 95 ? -0.074 18.749 -13.494 1.00 79.50 95 SER A C 1
ATOM 749 O O . SER A 1 95 ? 0.770 19.374 -12.851 1.00 79.50 95 SER A O 1
ATOM 751 N N . HIS A 1 96 ? -1.246 19.289 -13.833 1.00 81.44 96 HIS A N 1
ATOM 752 C CA . HIS A 1 96 ? -1.610 20.678 -13.539 1.00 81.44 96 HIS A CA 1
ATOM 753 C C . HIS A 1 96 ? -2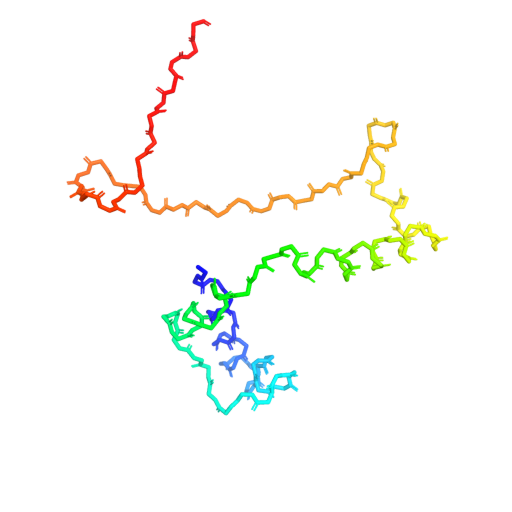.517 20.781 -12.311 1.00 81.44 96 HIS A C 1
ATOM 755 O O . HIS A 1 96 ? -3.500 20.053 -12.179 1.00 81.44 96 HIS A O 1
ATOM 761 N N . ARG A 1 97 ? -2.223 21.738 -11.425 1.00 76.19 97 ARG A N 1
ATOM 762 C CA . ARG A 1 97 ? -3.083 22.076 -10.285 1.00 76.19 97 ARG A CA 1
ATOM 763 C C . ARG A 1 97 ? -3.555 23.519 -10.409 1.00 76.19 97 ARG A C 1
ATOM 765 O O . ARG A 1 97 ? -2.776 24.449 -10.226 1.00 76.19 97 ARG A O 1
ATOM 772 N N . THR A 1 98 ? -4.841 23.710 -10.674 1.00 78.19 98 THR A N 1
ATOM 773 C CA . THR A 1 98 ? -5.483 25.027 -10.607 1.00 78.19 98 THR A CA 1
ATOM 774 C C . THR A 1 98 ? -5.986 25.270 -9.192 1.00 78.19 98 THR A C 1
ATOM 776 O O . THR A 1 98 ? -6.807 24.505 -8.680 1.00 78.19 98 THR A O 1
ATOM 779 N N . HIS A 1 99 ? -5.506 26.333 -8.547 1.00 73.06 99 HIS A N 1
ATOM 780 C CA . HIS A 1 99 ? -6.090 26.780 -7.287 1.00 73.06 99 HIS A CA 1
ATOM 781 C C . HIS A 1 99 ? -7.536 27.216 -7.540 1.00 73.06 99 HIS A C 1
ATOM 783 O O . HIS A 1 99 ? -7.784 28.079 -8.379 1.00 73.06 99 HIS A O 1
ATOM 789 N N . LYS A 1 100 ? -8.488 26.633 -6.809 1.00 69.00 100 LYS A N 1
ATOM 790 C CA . LYS A 1 100 ? -9.814 27.236 -6.683 1.00 69.00 100 LYS A CA 1
ATOM 791 C C . LYS A 1 100 ? -9.690 28.377 -5.682 1.00 69.00 100 LYS A C 1
ATOM 793 O O . LYS A 1 100 ? -9.337 28.140 -4.527 1.00 69.00 100 LYS A O 1
ATOM 798 N N . THR A 1 101 ? -9.930 29.602 -6.131 1.00 61.22 101 THR A N 1
ATOM 799 C CA . THR A 1 101 ? -10.134 30.737 -5.232 1.00 61.22 101 THR A CA 1
ATOM 800 C C . THR A 1 101 ? -11.396 30.445 -4.428 1.00 61.22 101 THR A C 1
ATOM 802 O O . THR A 1 101 ? -12.451 30.220 -5.016 1.00 61.22 101 THR A O 1
ATOM 805 N N . ALA A 1 102 ? -11.277 30.370 -3.104 1.00 53.56 102 ALA A N 1
ATOM 806 C CA . ALA A 1 102 ? -12.444 30.320 -2.237 1.00 53.56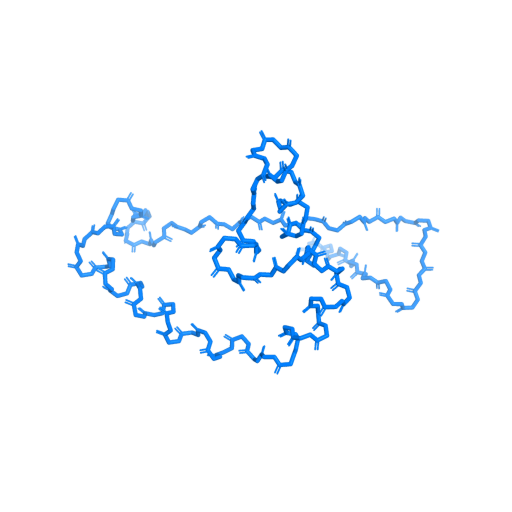 102 ALA A CA 1
ATOM 807 C C . ALA A 1 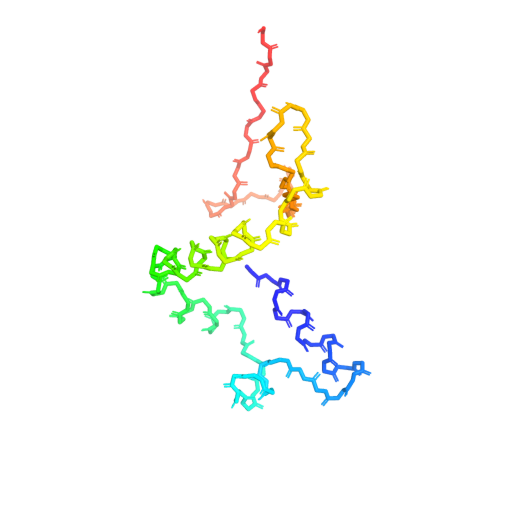102 ? -13.158 31.676 -2.337 1.00 53.56 102 ALA A C 1
ATOM 809 O O . ALA A 1 102 ? -12.562 32.703 -2.014 1.00 53.56 102 ALA A O 1
ATOM 810 N N . THR A 1 103 ? -14.383 31.667 -2.856 1.00 43.19 103 THR A N 1
ATOM 811 C CA . THR A 1 103 ? -15.383 32.723 -2.642 1.00 43.19 103 THR A CA 1
ATOM 812 C C . THR A 1 103 ? -16.199 32.392 -1.412 1.00 43.19 103 THR A C 1
ATOM 814 O O . THR A 1 103 ? -16.593 31.205 -1.318 1.00 43.19 103 THR A O 1
#

Radius of gyration: 19.6 Å; chains: 1; bounding box: 40×47×43 Å

Secondary structure (DSSP, 8-state):
-HHHHHHHHHHHHHHS--HHHHTT--SSPPPHHHHHHHHTTS-GGGGHHHHHHHHHHHHHTTTTGGGEETTTEEP-----PPPP--SS---TTSPP-PPPP--

Foldseek 3Di:
DVVQLVQQVVCCVPPVGGCCCVVVVHPDRDDPVVVCVPVVVDDPVVCVVVVVVVVVVCVVVVVQVVQQDDPGDGDDDDDDDDDDDDPPDDDPPDDDDDDDDDD

Sequence (103 aa):
MPIILEHQRQMQSRQGKNNASQLFGLKQIPTNNQLRNILDQVSAASLFGVFEWVYQALSAKGWLKSYEVLGGQQLVGLDGVEYFSSKKLDCPECSHRTHKTAT

pLDDT: mean 86.05, std 10.61, range [43.19, 97.19]